Protein AF-A0A972DJN7-F1 (afdb_monomer)

Foldseek 3Di:
DDPVVVVVVVVVPPPPDFDFDFPDWDDDPNFIWTWTAGPVVRDIDIDTPVPDPDDDDDPDDDDDDPPDDPVVVVVPPPDDPDDD

Sequence (84 aa):
MDPSACSQRASDYSRNIARTYPYGIAYHHGSLYLVGWSPNHQEIRQWKVNRIEELHLEEFRFPWPEDFSLLAHLTRSSVFHGGG

Solvent-accessible surface area (backbone atoms only — not comparable to full-atom values): 5861 Å² total; per-residue (Å²): 135,73,73,67,68,60,59,63,61,63,71,69,74,75,73,84,84,77,70,65,52,75,75,45,75,47,80,54,98,95,44,48,30,39,32,23,40,24,78,91,74,75,43,80,47,76,43,55,50,92,74,60,88,79,86,85,88,72,101,69,91,73,88,77,64,92,85,70,50,71,68,64,54,57,74,69,63,80,75,80,88,78,80,130

Nearest PDB structures (foldseek):
  7qfz-assembly1_A  TM=8.726E-01  e=1.618E-01  Escherichia fergusonii ATCC 35469
  7r81-assembly1_q1  TM=2.328E-01  e=4.671E+00  Neurospora crassa
  8c3a-assembly2_CJ  TM=2.449E-01  e=5.630E+00  Candida albicans
  8p5d-assembly1_LOO  TM=2.339E-01  e=9.265E+00  Spraguea lophii 42_110

Structure (mmCIF, N/CA/C/O backbone):
data_AF-A0A972DJN7-F1
#
_entry.id   AF-A0A972DJN7-F1
#
loop_
_atom_site.group_PDB
_atom_site.id
_atom_site.type_symbol
_atom_site.label_atom_id
_atom_site.label_alt_id
_atom_site.label_comp_id
_atom_site.label_asym_id
_atom_site.label_entity_id
_atom_site.label_seq_id
_atom_site.pdbx_PDB_ins_code
_atom_site.Cartn_x
_atom_site.Cartn_y
_atom_site.Cartn_z
_atom_site.occupancy
_atom_site.B_iso_or_equiv
_atom_site.auth_seq_id
_atom_site.auth_comp_id
_atom_site.auth_asym_id
_atom_site.auth_atom_id
_atom_site.pdbx_PDB_model_num
ATOM 1 N N . MET A 1 1 ? 17.788 6.617 41.027 1.00 46.25 1 MET A N 1
ATOM 2 C CA . MET A 1 1 ? 17.168 5.914 39.886 1.00 46.25 1 MET A CA 1
ATOM 3 C C . MET A 1 1 ? 15.936 6.706 39.503 1.00 46.25 1 MET A C 1
ATOM 5 O O . MET A 1 1 ? 15.058 6.841 40.341 1.00 46.25 1 MET A O 1
ATOM 9 N N . ASP A 1 2 ? 15.937 7.313 38.320 1.00 48.47 2 ASP A N 1
ATOM 10 C CA . ASP A 1 2 ? 14.830 8.137 37.824 1.00 48.47 2 ASP A CA 1
ATOM 11 C C . ASP A 1 2 ? 13.788 7.242 37.111 1.00 48.47 2 ASP A C 1
ATOM 13 O O . ASP A 1 2 ? 14.130 6.612 36.105 1.00 48.47 2 ASP A O 1
ATOM 17 N N . PRO A 1 3 ? 12.543 7.136 37.616 1.00 53.28 3 PRO A N 1
ATOM 18 C CA . PRO A 1 3 ? 11.485 6.327 37.008 1.00 53.28 3 PRO A CA 1
ATOM 19 C C . PRO A 1 3 ? 10.930 6.900 35.687 1.00 53.28 3 PRO A C 1
ATOM 21 O O . PRO A 1 3 ? 10.233 6.183 34.968 1.00 53.28 3 PRO A O 1
ATOM 24 N N . SER A 1 4 ? 11.265 8.141 35.313 1.00 57.56 4 SER A N 1
ATOM 25 C CA . SER A 1 4 ? 10.813 8.779 34.066 1.00 57.56 4 SER A CA 1
ATOM 26 C C . SER A 1 4 ? 11.464 8.174 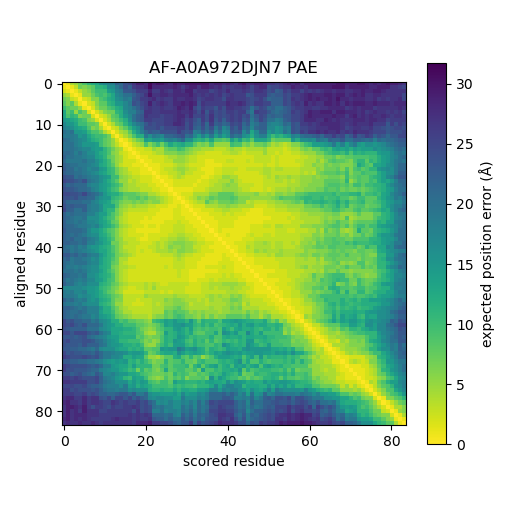32.811 1.00 57.56 4 SER A C 1
ATOM 28 O O . SER A 1 4 ? 10.824 8.032 31.767 1.00 57.56 4 SER A O 1
ATOM 30 N N . ALA A 1 5 ? 12.707 7.691 32.927 1.00 50.28 5 ALA A N 1
ATOM 31 C CA . ALA A 1 5 ? 13.446 7.093 31.810 1.00 50.28 5 ALA A CA 1
ATOM 32 C C . ALA A 1 5 ? 12.902 5.719 31.364 1.00 50.28 5 ALA A C 1
ATOM 34 O O . ALA A 1 5 ? 13.151 5.285 30.239 1.00 50.28 5 ALA A O 1
ATOM 35 N N . CYS A 1 6 ? 12.158 5.023 32.232 1.00 39.84 6 CYS A N 1
ATOM 36 C CA . CYS A 1 6 ? 11.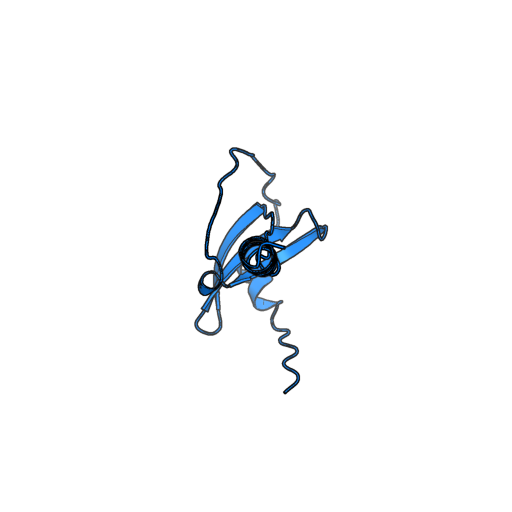563 3.721 31.913 1.00 39.84 6 CYS A CA 1
ATOM 37 C C . CYS A 1 6 ? 10.239 3.869 31.141 1.00 39.84 6 CYS A C 1
ATOM 39 O O . CYS A 1 6 ? 9.916 3.036 30.298 1.00 39.84 6 CYS A O 1
ATOM 41 N N . SER A 1 7 ? 9.511 4.968 31.376 1.00 50.94 7 SER A N 1
ATOM 42 C CA . SER A 1 7 ? 8.229 5.258 30.719 1.00 50.94 7 SER A CA 1
ATOM 43 C C . SER A 1 7 ? 8.406 5.625 29.240 1.00 50.94 7 SER A C 1
ATOM 45 O O . SER A 1 7 ? 7.642 5.180 28.388 1.00 50.94 7 SER A O 1
ATOM 47 N N . GLN A 1 8 ? 9.481 6.348 28.906 1.00 46.53 8 GLN A N 1
ATOM 48 C CA . GLN A 1 8 ? 9.761 6.776 27.528 1.00 46.53 8 GLN A CA 1
ATOM 49 C C . GLN A 1 8 ? 10.261 5.641 26.616 1.00 46.53 8 GLN A C 1
ATOM 51 O O . GLN A 1 8 ? 10.048 5.687 25.411 1.00 46.53 8 GLN A O 1
ATOM 56 N N . ARG A 1 9 ? 10.879 4.582 27.161 1.00 43.94 9 ARG A N 1
ATOM 57 C CA . ARG A 1 9 ? 11.341 3.435 26.348 1.00 43.94 9 ARG A CA 1
ATOM 58 C C . ARG A 1 9 ? 10.235 2.454 25.965 1.00 43.94 9 ARG A C 1
ATOM 60 O O . ARG A 1 9 ? 10.426 1.665 25.044 1.00 43.94 9 ARG A O 1
ATOM 67 N N . ALA A 1 10 ? 9.104 2.474 26.667 1.00 44.69 10 ALA A N 1
ATOM 68 C CA . ALA A 1 10 ? 7.981 1.584 26.388 1.00 44.69 10 ALA A CA 1
ATOM 69 C C . ALA A 1 10 ? 7.082 2.103 25.250 1.00 44.69 10 AL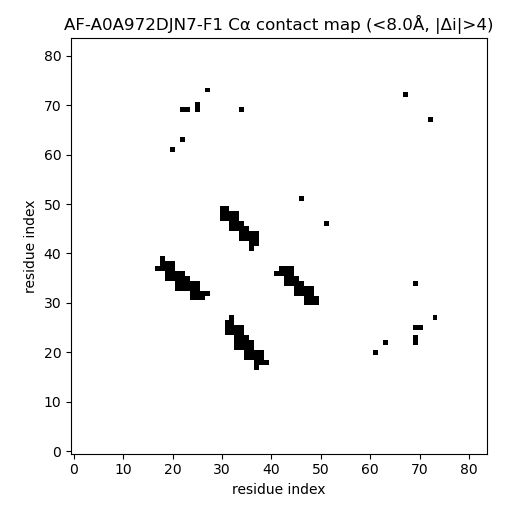A A C 1
ATOM 71 O O . ALA A 1 10 ? 6.431 1.303 24.582 1.00 44.69 10 ALA A O 1
ATOM 72 N N . SER A 1 11 ? 7.070 3.417 24.989 1.00 48.12 11 SER A N 1
ATOM 73 C CA . SER A 1 11 ? 6.278 4.028 23.909 1.00 48.12 11 SER A CA 1
ATOM 74 C C . SER A 1 11 ? 6.902 3.885 22.519 1.00 48.12 11 SER A C 1
ATOM 76 O O . SER A 1 11 ? 6.180 3.921 21.527 1.00 48.12 11 SER A O 1
ATOM 78 N N . ASP A 1 12 ? 8.215 3.657 22.436 1.00 50.31 12 ASP A N 1
ATOM 79 C CA . ASP A 1 12 ? 8.929 3.495 21.160 1.00 50.31 12 ASP A CA 1
ATOM 80 C C . ASP A 1 12 ? 8.828 2.068 20.583 1.00 50.31 12 ASP A C 1
ATOM 82 O O . ASP A 1 12 ? 9.247 1.813 19.455 1.00 50.31 12 ASP A O 1
ATOM 86 N N . TYR A 1 13 ? 8.242 1.120 21.326 1.00 50.28 13 TYR A N 1
ATOM 87 C CA . TYR A 1 13 ? 8.333 -0.319 21.040 1.00 50.28 13 TYR A CA 1
ATOM 88 C C . TYR A 1 13 ? 7.181 -0.930 20.222 1.00 50.28 13 TYR A C 1
ATOM 90 O O . TYR A 1 13 ? 7.087 -2.153 20.110 1.00 50.28 13 TYR A O 1
ATOM 98 N N . SER A 1 14 ? 6.303 -0.132 19.606 1.00 58.22 14 SER A N 1
ATOM 99 C CA . SER A 1 14 ? 5.309 -0.691 18.669 1.00 58.22 14 SER A CA 1
ATOM 100 C C . SER A 1 14 ? 4.981 0.179 17.459 1.00 58.22 14 SER A C 1
ATOM 102 O O . SER A 1 14 ? 3.971 -0.041 16.791 1.00 58.22 14 SER A O 1
ATOM 104 N N . ARG A 1 15 ? 5.840 1.146 17.115 1.00 60.38 15 ARG A N 1
ATOM 105 C CA . ARG A 1 15 ? 5.676 1.857 15.845 1.00 60.38 15 ARG A CA 1
ATOM 106 C C . ARG A 1 15 ? 6.216 0.983 14.718 1.00 60.38 15 ARG A C 1
ATOM 108 O O . ARG A 1 15 ? 7.421 0.890 14.502 1.00 60.38 15 ARG A O 1
ATOM 115 N N . ASN A 1 16 ? 5.322 0.289 14.018 1.00 78.88 16 ASN A N 1
ATOM 116 C CA . ASN A 1 16 ? 5.693 -0.455 12.819 1.00 78.88 16 ASN A CA 1
ATOM 117 C C . ASN A 1 16 ? 5.941 0.541 11.678 1.00 78.88 16 ASN A C 1
ATOM 119 O O . ASN A 1 16 ? 5.008 0.978 11.007 1.00 78.88 16 ASN A O 1
ATOM 123 N N . ILE A 1 17 ? 7.201 0.934 11.498 1.00 84.44 17 ILE A N 1
ATOM 124 C CA . ILE A 1 17 ? 7.617 1.784 10.383 1.00 84.44 17 ILE A CA 1
ATOM 125 C C . ILE A 1 17 ? 7.854 0.885 9.169 1.00 84.44 17 ILE A C 1
ATOM 127 O O . ILE A 1 17 ? 8.764 0.054 9.159 1.00 84.44 17 ILE A O 1
ATOM 131 N N . ALA A 1 18 ? 7.046 1.069 8.127 1.00 85.25 18 ALA A N 1
ATOM 132 C CA . ALA A 1 18 ? 7.181 0.353 6.868 1.00 85.25 18 ALA A CA 1
ATOM 133 C C . ALA A 1 18 ? 7.572 1.317 5.745 1.00 85.25 18 ALA A C 1
ATOM 135 O O . ALA A 1 18 ? 6.871 2.290 5.476 1.00 85.25 18 ALA A O 1
ATOM 136 N N . ARG A 1 19 ? 8.667 1.007 5.042 1.00 89.06 19 ARG A N 1
ATOM 137 C CA . ARG A 1 19 ? 8.955 1.613 3.738 1.00 89.06 19 ARG A CA 1
ATOM 138 C C . ARG A 1 19 ? 8.159 0.891 2.661 1.00 89.06 19 ARG A C 1
ATOM 140 O O . ARG A 1 19 ? 8.100 -0.342 2.651 1.00 89.06 19 ARG A O 1
ATOM 147 N N . THR A 1 20 ? 7.558 1.661 1.765 1.00 88.81 20 THR A N 1
ATOM 148 C CA . THR A 1 20 ? 6.769 1.146 0.648 1.00 88.81 20 THR A CA 1
ATOM 149 C C . THR A 1 20 ? 6.903 2.048 -0.569 1.00 88.81 20 THR A C 1
ATOM 151 O O . THR A 1 20 ? 7.043 3.262 -0.432 1.00 88.81 20 THR A O 1
ATOM 154 N N . TYR A 1 21 ? 6.853 1.447 -1.753 1.00 91.38 21 TYR A N 1
ATOM 155 C CA . TYR A 1 21 ? 6.698 2.150 -3.020 1.00 91.38 21 TYR A CA 1
ATOM 156 C C . TYR A 1 21 ? 5.237 2.028 -3.455 1.00 91.38 21 TYR A C 1
ATOM 158 O O . TYR A 1 21 ? 4.824 0.952 -3.904 1.00 91.38 21 TYR A O 1
ATOM 166 N N . PRO A 1 22 ? 4.424 3.078 -3.244 1.00 88.38 22 PRO A N 1
ATOM 167 C CA . PRO A 1 22 ? 2.983 2.980 -3.391 1.00 88.38 22 PRO A CA 1
ATOM 168 C C . PRO A 1 22 ? 2.591 2.898 -4.865 1.00 88.38 22 PRO A C 1
ATOM 170 O O . PRO A 1 22 ? 2.835 3.817 -5.636 1.00 88.38 22 PRO A O 1
ATOM 173 N N . TYR A 1 23 ? 1.922 1.818 -5.250 1.00 88.44 23 TYR A N 1
ATOM 174 C CA . TYR A 1 23 ? 1.330 1.702 -6.580 1.00 88.44 23 TYR A CA 1
ATOM 175 C C . TYR A 1 23 ? -0.050 2.350 -6.617 1.00 88.44 23 TYR A C 1
ATOM 177 O O . TYR A 1 23 ? -0.436 2.986 -7.587 1.00 88.44 23 TYR A O 1
ATOM 185 N N . GLY A 1 24 ? -0.808 2.265 -5.535 1.00 86.44 24 GLY A N 1
ATOM 186 C CA . GLY A 1 24 ? -2.075 2.968 -5.481 1.00 86.44 24 GLY A CA 1
ATOM 187 C C . GLY A 1 24 ? -2.878 2.623 -4.256 1.00 86.44 24 GLY A C 1
ATOM 188 O O . GLY A 1 24 ? -2.443 1.885 -3.373 1.00 86.44 24 GLY A O 1
ATOM 189 N N . ILE A 1 25 ? -4.078 3.177 -4.225 1.00 89.69 25 ILE A N 1
ATOM 190 C CA . ILE A 1 25 ? -5.033 2.960 -3.157 1.00 89.69 25 ILE A CA 1
ATOM 191 C C . ILE A 1 25 ? -6.234 2.242 -3.749 1.00 89.69 25 ILE A C 1
ATOM 193 O O . ILE A 1 25 ? -6.681 2.571 -4.847 1.00 89.69 25 ILE A O 1
ATOM 197 N N . ALA A 1 26 ? -6.776 1.281 -3.014 1.00 86.25 26 ALA A N 1
ATOM 198 C CA . ALA A 1 26 ? -7.977 0.594 -3.429 1.00 86.25 26 ALA A CA 1
ATOM 199 C C . ALA A 1 26 ? -8.934 0.315 -2.283 1.00 86.25 26 ALA A C 1
ATOM 201 O O . ALA A 1 26 ? -8.537 0.127 -1.132 1.00 86.25 26 ALA A O 1
ATOM 202 N N . TYR A 1 27 ? -10.215 0.279 -2.630 1.00 84.62 27 TYR A N 1
ATOM 203 C CA . TYR A 1 27 ? -11.292 -0.013 -1.703 1.00 84.62 27 TYR A CA 1
ATOM 204 C C . TYR A 1 27 ? -11.729 -1.469 -1.847 1.00 84.62 27 TYR A C 1
ATOM 206 O O . TYR A 1 27 ? -12.081 -1.912 -2.939 1.00 84.62 27 TYR A O 1
ATOM 214 N N . HIS A 1 28 ? -11.706 -2.216 -0.746 1.00 80.94 28 HIS A N 1
ATOM 215 C CA . HIS A 1 28 ? -12.081 -3.627 -0.721 1.00 80.94 28 HIS A CA 1
ATOM 216 C C . HIS A 1 28 ? -12.617 -4.020 0.664 1.00 80.94 28 HIS A C 1
ATOM 218 O O . HIS A 1 28 ? -12.128 -3.530 1.679 1.00 80.94 28 HIS A O 1
ATOM 224 N N . HIS A 1 29 ? -13.645 -4.876 0.727 1.00 81.62 29 HIS A N 1
ATOM 225 C CA . HIS A 1 29 ? -14.289 -5.319 1.981 1.00 81.62 29 HIS A CA 1
ATOM 226 C C . HIS A 1 29 ? -14.565 -4.192 3.001 1.00 81.62 29 HIS A C 1
ATOM 228 O O . HIS A 1 29 ? -14.289 -4.331 4.193 1.00 81.62 29 HIS A O 1
ATOM 234 N N . GLY A 1 30 ? -15.071 -3.044 2.543 1.00 88.19 30 GLY A N 1
ATOM 235 C CA . GLY A 1 30 ? -15.432 -1.944 3.441 1.00 88.19 30 GLY A CA 1
ATOM 236 C C . GLY A 1 30 ? -14.252 -1.118 3.970 1.00 88.19 30 GLY A C 1
ATOM 237 O O . GLY A 1 30 ? -14.432 -0.302 4.868 1.00 88.19 30 GLY A O 1
ATOM 238 N N . SER A 1 31 ? -13.031 -1.338 3.477 1.00 89.75 31 SER A N 1
ATOM 239 C CA . SER A 1 31 ? -11.819 -0.657 3.945 1.00 89.75 31 SER A CA 1
ATOM 240 C C . SER A 1 31 ? -10.940 -0.204 2.784 1.00 89.75 31 SER A C 1
ATOM 242 O O . SER A 1 31 ? -10.955 -0.781 1.698 1.00 89.75 31 SER A O 1
ATOM 244 N N . LEU A 1 32 ? -10.152 0.839 3.037 1.00 91.06 32 LEU A N 1
ATOM 245 C CA . LEU A 1 32 ? -9.196 1.389 2.087 1.00 91.06 32 LEU A CA 1
ATOM 246 C C . LEU A 1 32 ? -7.800 0.813 2.361 1.00 91.06 32 LEU A C 1
ATOM 248 O O . LEU A 1 32 ? -7.332 0.829 3.504 1.00 91.06 32 LEU A O 1
ATOM 252 N N . TYR A 1 33 ? -7.140 0.320 1.318 1.00 90.31 33 TYR A N 1
ATOM 253 C CA . TYR A 1 33 ? -5.812 -0.282 1.384 1.00 90.31 33 TYR A CA 1
ATOM 254 C C . TYR A 1 33 ? -4.849 0.464 0.467 1.00 90.31 33 TYR A C 1
ATOM 256 O O . TYR A 1 33 ? -5.153 0.697 -0.701 1.00 90.31 33 TYR A O 1
ATOM 264 N N . LEU A 1 34 ? -3.678 0.803 0.996 1.00 90.94 34 LEU A N 1
ATOM 265 C CA . LEU A 1 34 ? -2.521 1.201 0.209 1.00 90.94 34 LEU A CA 1
ATOM 266 C C . LEU A 1 34 ? -1.836 -0.072 -0.287 1.00 90.94 34 LEU A C 1
ATOM 268 O O . LEU A 1 34 ? -1.490 -0.933 0.521 1.00 90.94 34 LEU A O 1
ATOM 272 N N . VAL A 1 35 ? -1.644 -0.190 -1.595 1.00 91.19 35 VAL A N 1
ATOM 273 C CA . VAL A 1 35 ? -0.940 -1.307 -2.229 1.00 91.19 35 VAL A CA 1
ATOM 274 C C . VAL A 1 35 ? 0.377 -0.791 -2.777 1.00 91.19 35 VAL A C 1
ATOM 276 O O . VAL A 1 35 ? 0.421 0.243 -3.446 1.00 91.19 35 VAL A O 1
ATOM 279 N N . GLY A 1 36 ? 1.455 -1.514 -2.506 1.00 90.75 36 GLY A N 1
ATOM 280 C CA . GLY A 1 36 ? 2.780 -1.116 -2.951 1.00 90.75 36 GLY A CA 1
ATOM 281 C C . GLY A 1 36 ? 3.827 -2.190 -2.730 1.00 90.75 36 GLY A C 1
ATOM 282 O O . GLY A 1 36 ? 3.591 -3.199 -2.063 1.00 90.75 36 GLY A O 1
ATOM 283 N N . TRP A 1 37 ? 5.001 -1.959 -3.298 1.00 91.06 37 TRP A N 1
ATOM 284 C CA . TRP A 1 37 ? 6.152 -2.829 -3.108 1.00 91.06 37 TRP A CA 1
ATOM 285 C C . TRP A 1 37 ? 6.827 -2.554 -1.771 1.00 91.06 37 TRP A C 1
ATOM 287 O O . TRP A 1 37 ? 7.169 -1.413 -1.463 1.00 91.06 37 TRP A O 1
ATOM 297 N N . SER A 1 38 ? 7.061 -3.602 -0.983 1.00 91.12 38 SER A N 1
ATOM 298 C CA . SER A 1 38 ? 7.847 -3.505 0.242 1.00 91.12 38 SER A CA 1
ATOM 299 C C . SER A 1 38 ? 9.303 -3.883 -0.049 1.00 91.12 38 SER A C 1
ATOM 301 O O . SER A 1 38 ? 9.583 -5.071 -0.204 1.00 91.12 38 SER A O 1
ATOM 303 N N . PRO A 1 39 ? 10.260 -2.932 -0.068 1.00 87.06 39 PRO A N 1
ATOM 304 C CA . PRO A 1 39 ? 11.674 -3.259 -0.266 1.00 87.06 39 PRO A CA 1
ATOM 305 C C . PRO A 1 39 ? 12.217 -4.202 0.816 1.00 87.06 39 PRO A C 1
ATOM 307 O O . PRO A 1 39 ? 13.059 -5.043 0.523 1.00 87.06 39 PRO A O 1
ATOM 310 N N . ASN A 1 40 ? 11.686 -4.119 2.041 1.00 88.06 40 ASN A N 1
ATOM 311 C CA . ASN A 1 40 ? 12.104 -4.969 3.159 1.00 88.06 40 ASN A CA 1
ATOM 312 C C . ASN A 1 40 ? 11.712 -6.444 2.972 1.00 88.06 40 ASN A C 1
ATOM 314 O O . ASN A 1 40 ? 12.401 -7.319 3.484 1.00 88.06 40 ASN A O 1
ATOM 318 N N . HIS A 1 41 ? 10.606 -6.716 2.272 1.00 86.50 41 HIS A N 1
ATOM 319 C CA . HIS A 1 41 ? 10.072 -8.072 2.084 1.00 86.50 41 HIS A CA 1
ATOM 320 C C . HIS A 1 41 ? 10.196 -8.571 0.642 1.00 86.50 41 HIS A C 1
ATOM 322 O O . HIS A 1 41 ? 9.897 -9.728 0.379 1.00 86.50 41 HIS A O 1
ATOM 328 N N . GLN A 1 42 ? 10.627 -7.702 -0.278 1.00 89.94 42 GLN A N 1
ATOM 329 C CA . GLN A 1 42 ? 10.752 -7.982 -1.708 1.00 89.94 42 GLN A CA 1
ATOM 330 C C . GLN A 1 42 ? 9.468 -8.562 -2.321 1.00 89.94 42 GLN A C 1
ATOM 332 O O . GLN A 1 42 ? 9.503 -9.475 -3.142 1.00 89.94 42 GLN A O 1
ATOM 337 N N . GLU A 1 43 ? 8.322 -8.023 -1.909 1.00 89.44 43 GLU A N 1
ATOM 338 C CA . GLU A 1 43 ? 7.016 -8.436 -2.413 1.00 89.44 43 GLU A CA 1
ATOM 339 C C . GLU A 1 43 ? 6.010 -7.280 -2.384 1.00 89.44 43 GLU A C 1
ATOM 341 O O . GLU A 1 43 ? 6.211 -6.254 -1.720 1.00 89.44 43 GLU A O 1
ATOM 346 N N . ILE A 1 44 ? 4.897 -7.462 -3.093 1.00 88.25 44 ILE A N 1
ATOM 347 C CA . ILE A 1 44 ? 3.769 -6.531 -3.058 1.00 88.25 44 ILE A CA 1
ATOM 348 C C . ILE A 1 44 ? 2.968 -6.794 -1.787 1.00 88.25 44 ILE A C 1
ATOM 350 O O . ILE A 1 44 ? 2.525 -7.914 -1.536 1.00 88.25 44 ILE A O 1
ATOM 354 N N . ARG A 1 45 ? 2.768 -5.748 -0.989 1.00 89.00 45 ARG A N 1
ATOM 355 C CA . ARG A 1 45 ? 2.006 -5.800 0.258 1.00 89.00 45 ARG A CA 1
ATOM 356 C C . ARG A 1 45 ? 0.883 -4.775 0.256 1.00 89.00 45 ARG A C 1
ATOM 358 O O . ARG A 1 45 ? 0.854 -3.832 -0.535 1.00 89.00 45 ARG A O 1
ATOM 365 N N . GLN A 1 46 ? -0.049 -4.997 1.174 1.00 89.50 46 GLN A N 1
ATOM 366 C CA . GLN A 1 46 ? -1.192 -4.133 1.416 1.00 89.50 46 GLN A CA 1
ATOM 367 C C . GLN A 1 46 ? -1.179 -3.632 2.862 1.00 89.50 46 GLN A C 1
ATOM 369 O O . GLN A 1 46 ? -1.004 -4.413 3.799 1.00 89.50 46 GLN A O 1
ATOM 374 N N . TRP A 1 47 ? -1.401 -2.333 3.041 1.00 89.38 47 TRP A N 1
ATOM 375 C CA . TRP A 1 47 ? -1.516 -1.680 4.343 1.00 89.38 47 TRP A CA 1
ATOM 376 C C . TRP A 1 47 ? -2.890 -1.032 4.456 1.00 89.38 47 TRP A C 1
ATOM 378 O O . TRP A 1 47 ? -3.306 -0.290 3.568 1.00 89.38 47 TRP A O 1
ATOM 388 N N . LYS A 1 48 ? -3.610 -1.297 5.549 1.00 90.12 48 LYS A N 1
ATOM 389 C CA . LYS A 1 48 ? -4.881 -0.613 5.812 1.00 90.12 48 LYS A CA 1
ATOM 390 C C . LYS A 1 48 ? -4.613 0.866 6.067 1.00 90.12 48 LYS A C 1
ATOM 392 O O . LYS A 1 48 ? -3.908 1.195 7.016 1.00 90.12 48 LYS A O 1
ATOM 397 N N . VAL A 1 49 ? -5.216 1.744 5.268 1.00 90.25 49 VAL A N 1
ATOM 398 C CA . VAL A 1 49 ? -4.999 3.197 5.368 1.00 90.25 49 VAL A CA 1
ATOM 399 C C . VAL A 1 49 ? 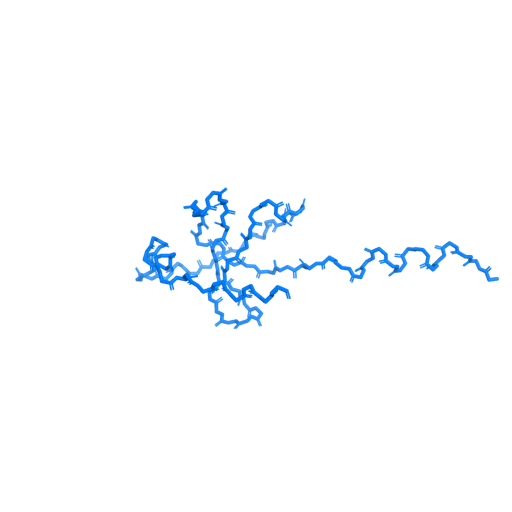-5.420 3.725 6.739 1.00 90.25 49 VAL A C 1
ATOM 401 O O . VAL A 1 49 ? -4.731 4.558 7.310 1.00 90.25 49 VAL A O 1
ATOM 404 N N . ASN A 1 50 ? -6.481 3.172 7.332 1.00 90.19 50 ASN A N 1
ATOM 405 C CA . ASN A 1 50 ? -6.947 3.572 8.664 1.00 90.19 50 ASN A CA 1
ATOM 406 C C . ASN A 1 50 ? -6.020 3.165 9.828 1.00 90.19 50 ASN A C 1
ATOM 408 O O . ASN A 1 50 ? -6.319 3.501 10.968 1.00 90.19 50 ASN A O 1
ATOM 412 N N . ARG A 1 51 ? -4.941 2.415 9.565 1.00 88.31 51 ARG A N 1
ATOM 413 C CA . ARG A 1 51 ? -3.905 2.069 10.552 1.00 88.31 51 ARG A CA 1
ATOM 414 C C . ARG A 1 51 ? -2.627 2.897 10.387 1.00 88.31 51 ARG A C 1
ATOM 416 O O . ARG A 1 51 ? -1.689 2.696 11.149 1.00 88.31 51 ARG A O 1
ATOM 423 N N . ILE A 1 52 ? -2.562 3.769 9.381 1.00 88.38 52 ILE A N 1
ATOM 424 C CA . ILE A 1 52 ? -1.409 4.639 9.144 1.00 88.38 52 ILE A CA 1
ATOM 425 C C . ILE A 1 52 ? -1.578 5.884 10.016 1.00 88.38 52 ILE A C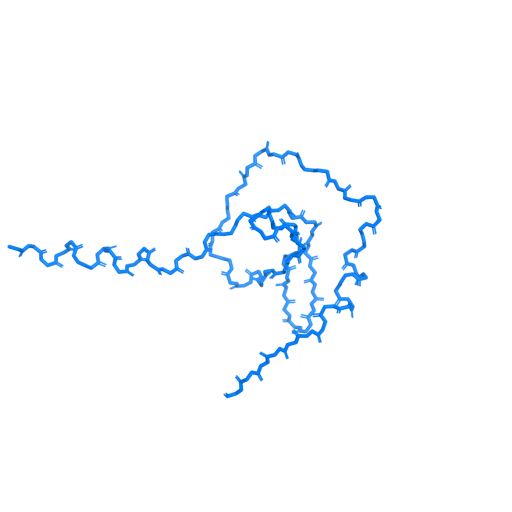 1
ATOM 427 O O . ILE A 1 52 ? -2.517 6.649 9.818 1.00 88.38 52 ILE A O 1
ATOM 431 N N . GLU A 1 53 ? -0.683 6.068 10.984 1.00 88.81 53 GLU A N 1
ATOM 432 C CA . GLU A 1 53 ? -0.691 7.242 11.871 1.00 88.81 53 GLU A CA 1
ATOM 433 C C . GLU A 1 53 ? 0.077 8.430 11.283 1.00 88.81 53 GLU A C 1
ATOM 435 O O . GLU A 1 53 ? -0.309 9.578 11.476 1.00 88.81 53 GLU A O 1
ATOM 440 N N . GLU A 1 54 ? 1.166 8.152 10.568 1.00 86.81 54 GLU A N 1
ATOM 441 C CA . GLU A 1 54 ?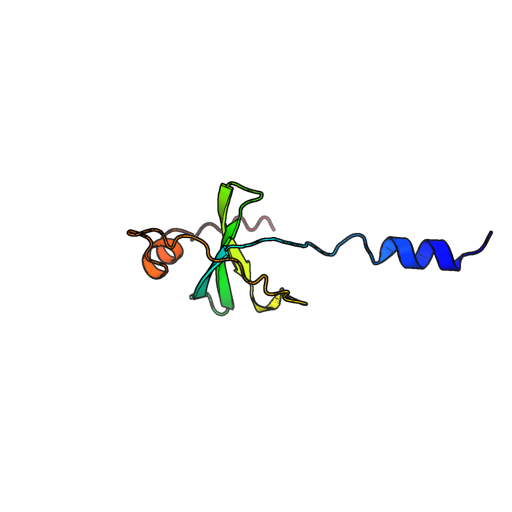 2.084 9.153 10.032 1.00 86.81 54 GLU A CA 1
ATOM 442 C C . GLU A 1 54 ? 2.650 8.668 8.694 1.00 86.81 54 GLU A C 1
ATOM 444 O O . GLU A 1 54 ? 2.823 7.464 8.477 1.00 86.81 54 GLU A O 1
ATOM 449 N N . LEU A 1 55 ? 2.912 9.602 7.778 1.00 86.12 55 LEU A N 1
ATOM 450 C CA . LEU A 1 55 ? 3.447 9.310 6.454 1.00 86.12 55 LEU A CA 1
ATOM 451 C C . LEU A 1 55 ? 4.548 10.312 6.106 1.00 86.12 55 LEU A C 1
ATOM 453 O O . LEU A 1 55 ? 4.316 11.518 6.079 1.00 86.12 55 LEU A O 1
ATOM 457 N N . HIS A 1 56 ? 5.735 9.793 5.793 1.00 85.88 56 HIS A N 1
ATOM 458 C CA . HIS A 1 56 ? 6.861 10.581 5.301 1.00 85.88 56 HIS A CA 1
ATOM 459 C C . HIS A 1 56 ? 7.067 10.278 3.818 1.00 85.88 56 HIS A C 1
ATOM 461 O O . HIS A 1 56 ? 7.320 9.133 3.442 1.00 85.88 56 HIS A O 1
ATOM 467 N N . LEU A 1 57 ? 6.934 11.301 2.975 1.00 84.44 57 LEU A N 1
ATOM 468 C CA . LEU A 1 57 ? 7.211 11.195 1.546 1.00 84.44 57 LEU A CA 1
ATOM 469 C C . LEU A 1 57 ? 8.707 11.410 1.315 1.00 84.44 57 LEU A C 1
ATOM 471 O O . LEU A 1 57 ? 9.240 12.469 1.636 1.00 84.44 57 LEU A O 1
ATOM 475 N N . GLU A 1 58 ? 9.374 10.411 0.748 1.00 82.31 58 GLU A N 1
ATOM 476 C CA . GLU A 1 58 ? 10.719 10.570 0.198 1.00 82.31 58 GLU A CA 1
ATOM 477 C C . GLU A 1 58 ? 10.586 10.948 -1.292 1.00 82.31 58 GLU A C 1
ATOM 479 O O . GLU A 1 58 ? 9.784 10.347 -2.012 1.00 82.31 58 GLU A O 1
ATOM 484 N N . GLU A 1 59 ? 11.358 11.927 -1.781 1.00 74.75 59 GLU A N 1
ATOM 485 C CA . GLU A 1 59 ? 11.405 12.311 -3.206 1.00 74.75 59 GLU A CA 1
ATOM 486 C C . GLU A 1 59 ? 12.186 11.275 -4.037 1.00 74.75 59 GLU A C 1
ATOM 488 O O . GLU A 1 59 ? 13.196 11.561 -4.679 1.00 74.75 59 GLU A O 1
ATOM 493 N N . PHE A 1 60 ? 11.732 10.024 -4.001 1.00 74.94 60 PHE A N 1
ATOM 494 C CA . PHE A 1 60 ? 12.321 8.904 -4.719 1.00 74.94 60 PHE A CA 1
ATOM 495 C C . PHE A 1 60 ? 11.391 8.450 -5.844 1.00 74.94 60 PHE A C 1
ATOM 497 O O . PHE A 1 60 ? 10.213 8.165 -5.625 1.00 74.94 60 PHE A O 1
ATOM 504 N N . ARG A 1 61 ? 11.924 8.345 -7.065 1.00 72.56 61 ARG A N 1
ATOM 505 C CA . ARG A 1 61 ? 11.199 7.747 -8.192 1.00 72.56 61 ARG A CA 1
ATOM 506 C C . ARG A 1 61 ? 11.488 6.254 -8.235 1.00 72.56 61 ARG A C 1
ATOM 508 O O . ARG A 1 61 ? 12.640 5.858 -8.378 1.00 72.56 61 ARG A O 1
ATOM 515 N N . PHE A 1 62 ? 10.445 5.439 -8.161 1.00 73.75 62 PHE A N 1
ATOM 516 C CA . PHE A 1 62 ? 10.533 3.992 -8.341 1.00 73.75 62 PHE A CA 1
ATOM 517 C C . PHE A 1 62 ? 9.899 3.586 -9.680 1.00 73.75 62 PHE A C 1
ATOM 519 O O . PHE A 1 62 ? 8.981 4.262 -10.154 1.00 73.75 62 PHE A O 1
ATOM 526 N N . PRO A 1 63 ? 10.381 2.502 -10.314 1.00 73.06 63 PRO A N 1
ATOM 527 C CA . PRO A 1 63 ? 9.809 2.021 -11.561 1.00 73.06 63 PRO A CA 1
ATOM 528 C C . PRO A 1 63 ? 8.395 1.484 -11.323 1.00 73.06 63 PRO A C 1
ATOM 530 O O . PRO A 1 63 ? 8.162 0.675 -10.421 1.00 73.06 63 PRO A O 1
ATOM 533 N N . TRP A 1 64 ? 7.453 1.934 -12.148 1.00 74.81 64 TRP A N 1
ATOM 534 C CA . TRP A 1 64 ? 6.128 1.334 -12.224 1.00 74.81 64 TRP A CA 1
ATOM 535 C C . TRP A 1 64 ? 6.223 0.028 -13.026 1.00 74.81 64 TRP A C 1
ATOM 537 O O . TRP A 1 64 ? 6.734 0.073 -14.146 1.00 74.81 64 TRP A O 1
ATOM 547 N N . PRO A 1 65 ? 5.769 -1.128 -12.510 1.00 78.12 65 PRO A N 1
ATOM 548 C CA . PRO A 1 65 ? 5.842 -2.368 -13.275 1.00 78.12 65 PRO A CA 1
ATOM 549 C C . PRO A 1 65 ? 4.879 -2.319 -14.470 1.00 78.12 65 PRO A C 1
ATOM 551 O O . PRO A 1 65 ? 3.698 -2.026 -14.288 1.00 78.12 65 PRO A O 1
ATOM 554 N N . GLU A 1 66 ? 5.370 -2.625 -15.676 1.00 75.38 66 GLU A N 1
ATOM 555 C CA . GLU A 1 66 ? 4.611 -2.477 -16.933 1.00 75.38 66 GLU A CA 1
ATOM 556 C C . GLU A 1 66 ? 3.288 -3.265 -16.938 1.00 75.38 66 GLU A C 1
ATOM 558 O O . GLU A 1 66 ? 2.267 -2.749 -17.388 1.00 75.38 66 GLU A O 1
ATOM 563 N N . ASP A 1 67 ? 3.270 -4.454 -16.330 1.00 81.38 67 ASP A N 1
ATOM 564 C CA . ASP A 1 67 ? 2.102 -5.346 -16.295 1.00 81.38 67 ASP A CA 1
ATOM 565 C C . ASP A 1 67 ? 1.310 -5.296 -14.970 1.00 81.38 67 ASP A C 1
ATOM 567 O O . ASP A 1 67 ? 0.466 -6.158 -14.695 1.00 81.38 67 ASP A O 1
ATOM 571 N N . PHE A 1 68 ? 1.573 -4.320 -14.091 1.00 75.69 68 PHE A N 1
ATOM 572 C CA . PHE A 1 68 ? 0.886 -4.256 -12.800 1.00 75.69 68 PHE A CA 1
ATOM 573 C C . PHE A 1 68 ? -0.527 -3.671 -12.927 1.00 75.69 68 PHE A C 1
ATOM 575 O O . PHE A 1 68 ? -0.717 -2.470 -13.117 1.00 75.69 68 PHE A O 1
ATOM 582 N N . SER A 1 69 ? -1.540 -4.520 -12.726 1.00 76.62 69 SER A N 1
ATOM 583 C CA . SER A 1 69 ? -2.929 -4.096 -12.527 1.00 76.62 69 SER A CA 1
ATOM 584 C C . SER A 1 69 ? -3.304 -4.153 -11.049 1.00 76.62 69 SER A C 1
ATOM 586 O O . SER A 1 69 ? -3.426 -5.230 -10.458 1.00 76.62 69 SER A O 1
ATOM 588 N N . LEU A 1 70 ? -3.552 -2.974 -10.471 1.00 74.31 70 LEU A N 1
ATOM 589 C CA . LEU A 1 70 ? -4.005 -2.824 -9.088 1.00 74.31 70 LEU A CA 1
ATOM 590 C C . LEU A 1 70 ? -5.280 -3.639 -8.824 1.00 74.31 70 LEU A C 1
ATOM 592 O O . LEU A 1 70 ? -5.363 -4.357 -7.829 1.00 74.31 70 LEU A O 1
ATOM 596 N N . LEU A 1 71 ? -6.245 -3.580 -9.747 1.00 73.38 71 LEU A N 1
ATOM 597 C CA . LEU A 1 71 ? -7.506 -4.313 -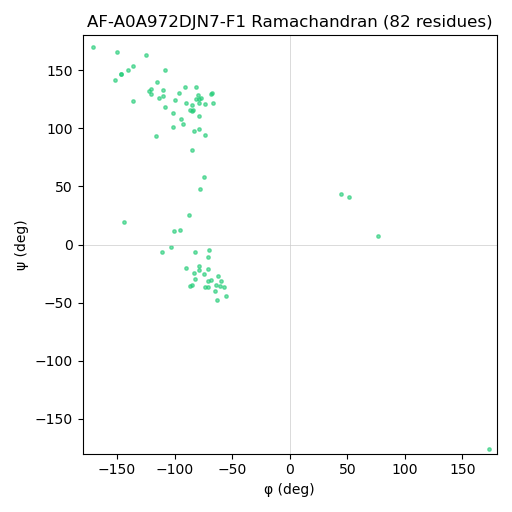9.644 1.00 73.38 71 LEU A CA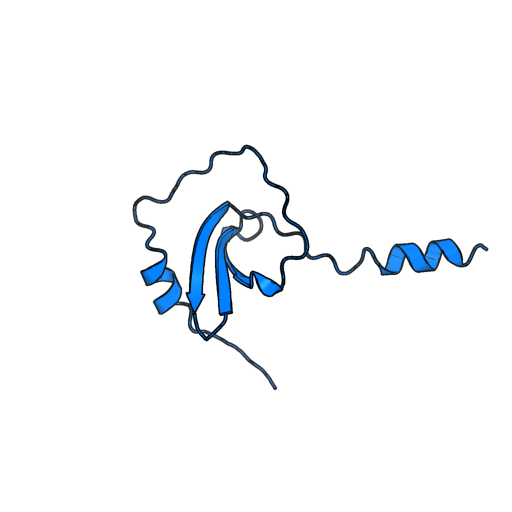 1
ATOM 598 C C . LEU A 1 71 ? -7.280 -5.831 -9.656 1.00 73.38 71 LEU A C 1
ATOM 600 O O . LEU A 1 71 ? -7.784 -6.529 -8.780 1.00 73.38 71 LEU A O 1
ATOM 604 N N . ALA A 1 72 ? -6.473 -6.337 -10.596 1.00 74.69 72 ALA A N 1
ATOM 605 C CA . ALA A 1 72 ? -6.191 -7.770 -10.703 1.00 74.69 72 ALA A CA 1
ATOM 606 C C . ALA A 1 72 ? -5.443 -8.317 -9.475 1.00 74.69 72 ALA A C 1
ATOM 608 O O . ALA A 1 72 ? -5.687 -9.451 -9.057 1.00 74.69 72 ALA A O 1
ATOM 609 N N . HIS A 1 73 ? -4.552 -7.515 -8.881 1.00 71.19 73 HIS A N 1
ATOM 610 C CA . HIS A 1 73 ? -3.829 -7.881 -7.665 1.00 71.19 73 HIS A CA 1
ATOM 611 C C . HIS A 1 73 ? -4.77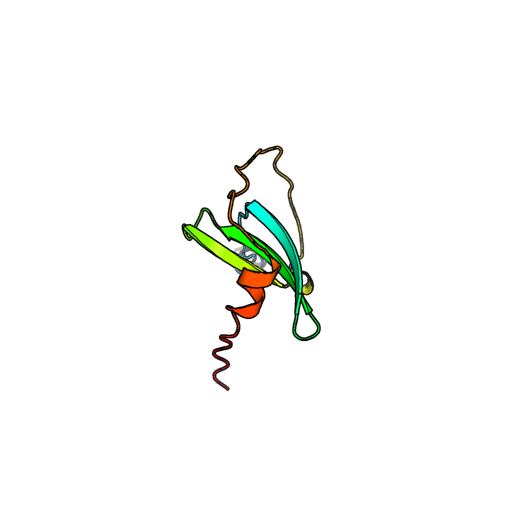6 -8.044 -6.463 1.00 71.19 73 HIS A C 1
ATOM 613 O O . HIS A 1 73 ? -4.642 -8.989 -5.688 1.00 71.19 73 HIS A O 1
ATOM 619 N N . LEU A 1 74 ? -5.777 -7.170 -6.341 1.00 67.75 74 LEU A N 1
ATOM 620 C CA . LEU A 1 74 ? -6.745 -7.198 -5.240 1.00 67.75 74 LEU A CA 1
ATOM 621 C C . LEU A 1 74 ? -7.759 -8.329 -5.359 1.00 67.75 74 LEU A C 1
ATOM 623 O O . LEU A 1 74 ? -8.111 -8.934 -4.353 1.00 67.75 74 LEU A O 1
ATOM 627 N N . THR A 1 75 ? -8.197 -8.661 -6.576 1.00 65.75 75 THR A N 1
ATOM 628 C CA . THR A 1 75 ? -9.093 -9.806 -6.797 1.00 65.75 75 THR A CA 1
ATOM 629 C C . THR A 1 75 ? -8.441 -11.131 -6.384 1.00 65.75 75 THR A C 1
ATOM 631 O O . THR A 1 75 ? -9.142 -12.067 -6.014 1.00 65.75 75 THR A O 1
ATOM 634 N N . ARG A 1 76 ? -7.102 -11.223 -6.418 1.00 62.28 76 ARG A N 1
ATOM 635 C CA . ARG A 1 76 ? -6.350 -12.432 -6.040 1.00 62.28 76 ARG A CA 1
ATOM 636 C C . ARG A 1 76 ? -5.954 -12.499 -4.562 1.00 62.28 76 ARG A C 1
ATOM 638 O O . ARG A 1 76 ? -5.654 -13.588 -4.086 1.00 62.28 76 ARG A O 1
ATOM 645 N N . SER A 1 77 ? -5.922 -11.385 -3.827 1.00 60.06 77 SER A N 1
ATOM 646 C CA . SER A 1 77 ? -5.343 -11.328 -2.471 1.00 60.06 77 SER A CA 1
ATOM 647 C C . SER A 1 77 ? -6.322 -11.676 -1.334 1.00 60.06 77 SER A C 1
ATOM 649 O O . SER A 1 77 ? -6.119 -11.285 -0.183 1.00 60.06 77 SER A O 1
ATOM 651 N N . SER A 1 78 ? -7.367 -12.459 -1.623 1.00 48.50 78 SER A N 1
ATOM 652 C CA . SER A 1 78 ? -8.442 -12.836 -0.694 1.00 48.50 78 SER A CA 1
ATOM 653 C C . SER A 1 78 ? -8.065 -13.942 0.308 1.00 48.50 78 SER A C 1
ATOM 655 O O . SER A 1 78 ? -8.819 -14.898 0.484 1.00 48.50 78 SER A O 1
ATOM 657 N N . VAL A 1 79 ? -6.916 -13.844 0.982 1.00 46.44 79 VAL A N 1
ATOM 658 C CA . VAL A 1 79 ? -6.555 -14.790 2.050 1.00 46.44 79 VAL A CA 1
ATOM 659 C C . VAL A 1 79 ? -6.448 -14.058 3.383 1.00 46.44 79 VAL A C 1
ATOM 661 O O . VAL A 1 79 ? -5.414 -13.509 3.755 1.00 46.44 79 VAL A O 1
ATOM 664 N N . PHE A 1 80 ? -7.562 -14.067 4.111 1.00 42.88 80 PHE A N 1
ATOM 665 C CA . PHE A 1 80 ? -7.633 -13.730 5.526 1.00 42.88 80 PHE A CA 1
ATOM 666 C C . PHE A 1 80 ? -7.495 -15.029 6.332 1.00 42.88 80 PHE A C 1
ATOM 668 O O . PHE A 1 80 ? -8.447 -15.799 6.422 1.00 42.88 80 PHE A O 1
ATOM 675 N N . HIS A 1 81 ? -6.327 -15.288 6.926 1.00 39.69 81 HIS A N 1
ATOM 676 C CA . HIS A 1 81 ? -6.216 -16.273 8.007 1.00 39.69 81 HIS A CA 1
ATOM 677 C C . HIS A 1 81 ? -6.576 -15.574 9.322 1.00 39.69 81 HIS A C 1
ATOM 679 O O . HIS A 1 81 ? -5.708 -15.098 10.050 1.00 39.69 81 HIS A O 1
ATOM 685 N N . GLY A 1 82 ? -7.874 -15.445 9.590 1.00 30.91 82 GLY A N 1
ATOM 686 C CA . GLY A 1 82 ? -8.368 -15.107 10.920 1.00 30.91 82 GLY A CA 1
ATOM 687 C C . GLY A 1 82 ? -8.453 -16.373 11.757 1.00 30.91 82 GLY A C 1
ATOM 688 O O . GLY A 1 82 ? -9.423 -17.113 11.626 1.00 30.91 82 GLY A O 1
ATOM 689 N N . GLY A 1 83 ? -7.439 -16.639 12.578 1.00 39.56 83 GLY A N 1
ATOM 690 C CA . GLY A 1 83 ? -7.577 -17.556 13.710 1.00 39.56 83 GLY A CA 1
ATOM 691 C C . GLY A 1 83 ? -8.277 -16.815 14.845 1.00 39.56 83 GLY A C 1
ATOM 692 O O . GLY A 1 83 ? -7.822 -15.729 15.209 1.00 39.56 83 GLY A O 1
ATOM 693 N N . GLY A 1 84 ? -9.418 -17.351 15.288 1.00 34.28 84 GLY A N 1
ATOM 694 C CA . GLY A 1 84 ? -10.229 -16.822 16.390 1.00 34.28 84 GLY A CA 1
ATOM 695 C C . GLY A 1 84 ? -9.710 -17.168 17.777 1.00 34.28 84 GLY A C 1
ATOM 696 O O . GLY A 1 84 ? -8.563 -17.654 17.887 1.00 34.28 84 GLY A O 1
#

Secondary structure (DSSP, 8-state):
--THHHHHHHHTTT------EEEEEEEETTEEEEEEEETTTTEEEEEEGGG-----------PPPTT--HHHHHHH--------

pLDDT: mean 73.68, std 17.74, range [30.91, 91.38]

Radius of gyration: 16.95 Å; Cα contacts (8 Å, |Δi|>4): 72; chains: 1; bounding box: 33×30×57 Å

Mean predicted aligned error: 12.16 Å